Protein AF-A0A1S3I538-F1 (afdb_monomer)

Secondary structure (DSSP, 8-state):
-HHHHHHHHTT-GGGTTS-HHHHHHHHHT-EEEEE-SS-EEEETTTEEEEEEEESEEEEEETTEEEEEETT-EEE---TTS--EEEEEESS-EEEEEEEHHHHHHHHHH-GGGHHHHHHHTS----

Structure (mmCIF, N/CA/C/O backbone):
data_AF-A0A1S3I538-F1
#
_entry.id   AF-A0A1S3I538-F1
#
loop_
_atom_site.group_PDB
_atom_site.id
_atom_site.type_symbol
_atom_site.label_atom_id
_atom_site.label_alt_id
_atom_site.label_comp_id
_atom_site.label_asym_id
_atom_site.label_entity_id
_atom_site.label_seq_id
_atom_site.pdbx_PDB_ins_code
_atom_site.Cartn_x
_atom_site.Cartn_y
_atom_site.Cartn_z
_atom_site.occupancy
_atom_site.B_iso_or_equiv
_atom_site.auth_seq_id
_atom_site.auth_comp_id
_atom_site.auth_asym_id
_atom_site.auth_atom_id
_atom_site.pdbx_PDB_model_num
ATOM 1 N N . MET A 1 1 ? -9.128 -12.927 -5.643 1.00 72.62 1 MET A N 1
ATOM 2 C CA . MET A 1 1 ? -8.468 -12.061 -4.639 1.00 72.62 1 MET A CA 1
ATOM 3 C C . MET A 1 1 ? -7.433 -11.148 -5.297 1.00 72.62 1 MET A C 1
ATOM 5 O O . MET A 1 1 ? -7.653 -9.946 -5.276 1.00 72.62 1 MET A O 1
ATOM 9 N N . PHE A 1 2 ? -6.404 -11.686 -5.970 1.00 84.25 2 PHE A N 1
ATOM 10 C CA . PHE A 1 2 ? -5.392 -10.897 -6.702 1.00 84.25 2 PHE A CA 1
ATOM 11 C C . PHE A 1 2 ? -5.977 -9.873 -7.695 1.00 84.25 2 PHE A C 1
ATOM 13 O O . PHE A 1 2 ? -5.712 -8.683 -7.566 1.00 84.25 2 PHE A O 1
ATOM 20 N N . ALA A 1 3 ? -6.843 -10.306 -8.623 1.00 86.44 3 ALA A N 1
ATOM 21 C CA . ALA A 1 3 ? -7.433 -9.420 -9.638 1.00 86.44 3 ALA A CA 1
ATOM 22 C C . ALA A 1 3 ? -8.136 -8.185 -9.036 1.00 86.44 3 ALA A C 1
ATOM 24 O O . ALA A 1 3 ? -8.035 -7.085 -9.571 1.00 86.44 3 ALA A O 1
ATOM 25 N N . THR A 1 4 ? -8.796 -8.352 -7.886 1.00 89.56 4 THR A N 1
ATOM 26 C CA . THR A 1 4 ? -9.451 -7.259 -7.156 1.00 89.56 4 THR A CA 1
ATOM 27 C C . THR A 1 4 ? -8.440 -6.279 -6.564 1.00 89.56 4 THR A C 1
ATOM 29 O O . THR A 1 4 ? -8.653 -5.074 -6.643 1.00 89.56 4 THR A O 1
ATOM 32 N N . ILE A 1 5 ? -7.344 -6.774 -5.981 1.00 91.56 5 ILE A N 1
ATOM 33 C CA . ILE A 1 5 ? -6.282 -5.930 -5.413 1.00 91.56 5 ILE A CA 1
ATOM 34 C C . ILE A 1 5 ? -5.626 -5.115 -6.524 1.00 91.56 5 ILE A C 1
ATOM 36 O O . ILE A 1 5 ? -5.575 -3.892 -6.430 1.00 91.56 5 ILE A O 1
ATOM 40 N N . TYR A 1 6 ? -5.213 -5.782 -7.602 1.00 94.50 6 TYR A N 1
ATOM 41 C CA . TYR A 1 6 ? -4.583 -5.137 -8.749 1.00 94.50 6 TYR A CA 1
ATOM 42 C C . TYR A 1 6 ? -5.467 -4.031 -9.339 1.00 94.50 6 TYR A C 1
ATOM 44 O O . TYR A 1 6 ? -5.035 -2.887 -9.461 1.00 94.50 6 TYR A O 1
ATOM 52 N N . GLN A 1 7 ? -6.740 -4.337 -9.611 1.00 93.62 7 GLN A N 1
ATOM 53 C CA . GLN A 1 7 ? -7.685 -3.357 -10.146 1.00 93.62 7 GLN A CA 1
ATOM 54 C C . GLN A 1 7 ? -7.832 -2.131 -9.233 1.00 93.62 7 GLN A C 1
ATOM 56 O O . GLN A 1 7 ? -7.914 -1.008 -9.726 1.00 93.62 7 GLN A O 1
ATOM 61 N N . ARG A 1 8 ? -7.868 -2.333 -7.910 1.00 93.06 8 ARG A N 1
ATOM 62 C CA . ARG A 1 8 ? -8.043 -1.249 -6.933 1.00 93.06 8 ARG A CA 1
ATOM 63 C C . ARG A 1 8 ? -6.781 -0.404 -6.789 1.00 93.06 8 ARG A C 1
ATOM 65 O O . ARG A 1 8 ? -6.900 0.814 -6.716 1.00 93.06 8 ARG A O 1
ATOM 72 N N . LEU A 1 9 ? -5.597 -1.014 -6.825 1.00 92.50 9 LEU A N 1
ATOM 73 C CA . LEU A 1 9 ? -4.328 -0.282 -6.851 1.00 92.50 9 LEU A CA 1
ATOM 74 C C . LEU A 1 9 ? -4.191 0.558 -8.128 1.00 92.50 9 LEU A C 1
ATOM 76 O O . LEU A 1 9 ? -3.795 1.714 -8.050 1.00 92.50 9 LEU A O 1
ATOM 80 N N . CYS A 1 10 ? -4.610 0.041 -9.289 1.00 93.75 10 CYS A N 1
ATOM 81 C CA . CYS A 1 10 ? -4.636 0.814 -10.539 1.00 93.75 10 CYS A CA 1
ATOM 82 C C . CYS A 1 10 ? -5.584 2.026 -10.516 1.00 93.75 10 CYS A C 1
ATOM 84 O O . CYS A 1 10 ? -5.512 2.857 -11.417 1.00 93.75 10 CYS A O 1
ATOM 86 N N . GLN A 1 11 ? -6.491 2.109 -9.541 1.00 91.50 11 GLN A N 1
ATOM 87 C CA . GLN A 1 11 ? -7.421 3.227 -9.365 1.00 91.50 11 GLN A CA 1
ATOM 88 C C . GLN A 1 11 ? -6.972 4.207 -8.273 1.00 91.50 11 GLN A C 1
ATOM 90 O O . GLN A 1 11 ? -7.602 5.250 -8.118 1.00 91.50 11 GLN A O 1
ATOM 95 N N . ALA A 1 12 ? -5.926 3.881 -7.506 1.00 88.38 12 ALA A N 1
ATOM 96 C CA . ALA A 1 12 ? -5.408 4.758 -6.464 1.00 88.38 12 ALA A CA 1
ATOM 97 C C . ALA A 1 12 ? -4.748 5.984 -7.106 1.00 88.38 12 ALA A C 1
ATOM 99 O O . ALA A 1 12 ? -3.853 5.833 -7.939 1.00 88.38 12 ALA A O 1
ATOM 100 N N . GLU A 1 13 ? -5.182 7.185 -6.722 1.00 86.19 13 GLU A N 1
ATOM 101 C CA . GLU A 1 13 ? -4.758 8.449 -7.338 1.00 86.19 13 GLU A CA 1
ATOM 102 C C . GLU A 1 13 ? -3.233 8.615 -7.315 1.00 86.19 13 GLU A C 1
ATOM 104 O O . GLU A 1 13 ? -2.613 8.973 -8.319 1.00 86.19 13 GLU A O 1
ATOM 109 N N . GLU A 1 14 ? -2.610 8.260 -6.193 1.00 85.06 14 GLU A N 1
ATOM 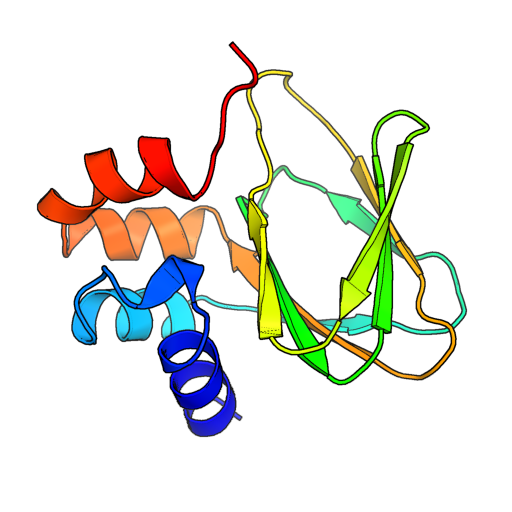110 C CA . GLU A 1 14 ? -1.168 8.324 -5.990 1.00 85.06 14 GLU A CA 1
ATOM 111 C C . GLU A 1 14 ? -0.397 7.332 -6.877 1.00 85.06 14 GLU A C 1
ATOM 113 O O . GLU A 1 14 ? 0.777 7.566 -7.166 1.00 85.06 14 GLU A O 1
ATOM 118 N N . LEU A 1 15 ? -1.047 6.256 -7.342 1.00 88.44 15 LEU A N 1
ATOM 119 C CA . LEU A 1 15 ? -0.450 5.238 -8.210 1.00 88.44 15 LEU A CA 1
ATOM 120 C C . LEU A 1 15 ? -0.706 5.471 -9.706 1.00 88.44 15 LEU A C 1
ATOM 122 O O . LEU A 1 15 ? -0.042 4.847 -10.530 1.00 88.44 15 LEU A O 1
ATOM 126 N N . LEU A 1 16 ? -1.595 6.395 -10.090 1.00 89.25 16 LEU A N 1
ATOM 127 C CA . LEU A 1 16 ? -1.938 6.647 -11.502 1.00 89.25 16 LEU A CA 1
ATOM 128 C C . LEU A 1 16 ? -0.745 7.084 -12.365 1.00 89.25 16 LEU A C 1
ATOM 130 O O . LEU A 1 16 ? -0.781 6.943 -13.585 1.00 89.25 16 LEU A O 1
ATOM 134 N N . LYS A 1 17 ? 0.309 7.622 -11.742 1.00 89.50 17 LYS A N 1
ATOM 135 C CA . LYS A 1 17 ? 1.538 8.065 -12.421 1.00 89.50 17 LYS A CA 1
ATOM 136 C C . LYS A 1 17 ? 2.507 6.922 -12.735 1.00 89.50 17 LYS A C 1
ATOM 138 O O . LYS A 1 17 ? 3.497 7.158 -13.421 1.00 89.50 17 LYS A O 1
ATOM 143 N N . PHE A 1 18 ? 2.258 5.720 -12.219 1.00 92.00 18 PHE A N 1
ATOM 144 C CA . PHE A 1 18 ? 3.154 4.580 -12.374 1.00 92.00 18 PHE A CA 1
ATOM 145 C C . PHE A 1 18 ? 2.717 3.666 -13.527 1.00 92.00 18 PHE A C 1
ATOM 147 O O . PHE A 1 18 ? 1.519 3.535 -13.800 1.00 92.00 18 PHE A O 1
ATOM 154 N N . PRO A 1 19 ? 3.664 2.980 -14.194 1.00 95.25 19 PRO A N 1
ATOM 155 C CA . PRO A 1 19 ? 3.342 1.952 -15.173 1.00 95.25 19 PRO A CA 1
ATOM 156 C C . PRO A 1 19 ? 2.443 0.863 -14.579 1.00 95.25 19 PRO A C 1
ATOM 158 O O . PRO A 1 19 ? 2.619 0.424 -13.442 1.00 95.25 19 PRO A O 1
ATOM 161 N N . ARG A 1 20 ? 1.499 0.352 -15.374 1.00 95.44 20 ARG A N 1
ATOM 162 C CA . ARG A 1 20 ? 0.617 -0.743 -14.933 1.00 95.44 20 ARG A CA 1
ATOM 163 C C . ARG A 1 20 ? 1.371 -2.027 -14.586 1.00 95.44 20 ARG A C 1
ATOM 165 O O . ARG A 1 20 ? 0.877 -2.781 -13.753 1.00 95.44 20 ARG A O 1
ATOM 172 N N . SER A 1 21 ? 2.521 -2.267 -15.214 1.00 95.94 21 SER A N 1
ATOM 173 C CA . SER A 1 21 ? 3.425 -3.376 -14.890 1.00 95.94 21 SER A CA 1
ATOM 174 C C . SER A 1 21 ? 4.050 -3.203 -13.506 1.00 95.94 21 SER A C 1
ATOM 176 O O . SER A 1 21 ? 4.041 -4.137 -12.719 1.00 95.94 21 SER A O 1
ATOM 178 N N . PHE A 1 22 ? 4.454 -1.986 -13.138 1.00 94.69 22 PHE A N 1
ATOM 179 C CA . PHE A 1 22 ? 4.950 -1.697 -11.794 1.00 94.69 22 PHE A CA 1
ATOM 180 C C . PHE A 1 22 ? 3.879 -1.956 -10.722 1.00 94.69 22 PHE A C 1
ATOM 182 O O . PHE A 1 22 ? 4.135 -2.608 -9.712 1.00 94.69 22 PHE A O 1
ATOM 189 N N . ILE A 1 23 ? 2.643 -1.504 -10.963 1.00 94.62 23 ILE A N 1
ATOM 190 C CA . ILE A 1 23 ? 1.510 -1.756 -10.054 1.00 94.62 23 ILE A CA 1
ATOM 191 C C . ILE A 1 23 ? 1.192 -3.259 -9.964 1.00 94.62 23 ILE A C 1
ATOM 193 O O . ILE A 1 23 ? 0.768 -3.743 -8.915 1.00 94.62 23 ILE A O 1
ATOM 197 N N . TYR A 1 24 ? 1.393 -3.998 -11.057 1.00 95.44 24 TYR A N 1
ATOM 198 C CA . TYR A 1 24 ? 1.219 -5.447 -11.098 1.00 95.44 24 TYR A CA 1
ATOM 199 C C . TYR A 1 24 ? 2.245 -6.155 -10.205 1.00 95.44 24 TYR A C 1
ATOM 201 O O . TYR A 1 24 ? 1.845 -6.957 -9.364 1.00 95.44 24 TYR A O 1
ATOM 209 N N . GLU A 1 25 ? 3.526 -5.789 -10.306 1.00 93.81 25 GLU A N 1
ATOM 210 C CA . GLU A 1 25 ? 4.584 -6.325 -9.437 1.00 93.81 25 GLU A CA 1
ATOM 211 C C . GLU A 1 25 ? 4.327 -6.014 -7.959 1.00 93.81 25 GLU A C 1
ATOM 213 O O . GLU A 1 25 ? 4.440 -6.891 -7.099 1.00 93.81 25 GLU A O 1
ATOM 218 N N . LEU A 1 26 ? 3.878 -4.791 -7.649 1.00 91.81 26 LEU A N 1
ATOM 219 C CA . LEU A 1 26 ? 3.449 -4.457 -6.293 1.00 91.81 26 LEU A CA 1
ATOM 220 C C . LEU A 1 26 ? 2.324 -5.380 -5.821 1.00 91.81 26 LEU A C 1
ATOM 222 O O . LEU A 1 26 ? 2.425 -5.952 -4.738 1.00 91.81 26 LEU A O 1
ATOM 226 N N . ALA A 1 27 ? 1.274 -5.547 -6.631 1.00 93.62 27 ALA A N 1
ATOM 227 C CA . ALA A 1 27 ? 0.109 -6.363 -6.298 1.00 93.62 27 ALA A CA 1
ATOM 228 C C . ALA A 1 27 ? 0.455 -7.839 -6.034 1.00 93.62 27 ALA A C 1
ATOM 230 O O . ALA A 1 27 ? -0.237 -8.479 -5.239 1.00 93.62 27 ALA A O 1
ATOM 231 N N . LEU A 1 28 ? 1.497 -8.380 -6.677 1.00 92.56 28 LEU A N 1
ATOM 232 C CA . LEU A 1 28 ? 1.928 -9.770 -6.498 1.00 92.56 28 LEU A CA 1
ATOM 233 C C . LEU A 1 28 ? 2.511 -10.038 -5.106 1.00 92.56 28 LEU A C 1
ATOM 235 O O . LEU A 1 28 ? 2.276 -11.107 -4.549 1.00 92.56 28 LEU A O 1
ATOM 239 N N . GLY A 1 29 ? 3.246 -9.078 -4.540 1.00 88.56 29 GLY A N 1
ATOM 240 C CA . GLY A 1 29 ? 3.901 -9.216 -3.232 1.00 88.56 29 GLY A CA 1
ATOM 241 C C . GLY A 1 29 ? 3.145 -8.576 -2.061 1.00 88.56 29 GLY A C 1
ATOM 242 O O . GLY A 1 29 ? 3.709 -8.396 -0.981 1.00 88.56 29 GLY A O 1
ATOM 243 N N . CYS A 1 30 ? 1.892 -8.180 -2.281 1.00 90.50 30 CYS A N 1
ATOM 244 C CA . CYS A 1 30 ? 1.033 -7.579 -1.270 1.00 90.50 30 CYS A CA 1
ATOM 245 C C . CYS A 1 30 ? 0.480 -8.603 -0.272 1.00 90.50 30 CYS A C 1
ATOM 247 O O . CYS A 1 30 ? 0.111 -9.716 -0.644 1.00 90.50 30 CYS A O 1
ATOM 249 N N . GLU A 1 31 ? 0.256 -8.165 0.965 1.00 91.56 31 GLU A N 1
ATOM 250 C CA . GLU A 1 31 ? -0.466 -8.947 1.975 1.00 91.56 31 GLU A CA 1
ATOM 251 C C . GLU A 1 31 ? -1.814 -8.303 2.292 1.00 91.56 31 GLU A C 1
ATOM 253 O O . GLU A 1 31 ? -1.917 -7.082 2.379 1.00 91.56 31 GLU A O 1
ATOM 258 N N . VAL A 1 32 ? -2.864 -9.101 2.497 1.00 91.44 32 VAL A N 1
ATOM 259 C CA . VAL A 1 32 ? -4.181 -8.584 2.898 1.00 91.44 32 VAL A CA 1
ATOM 260 C C . VAL A 1 32 ? -4.409 -8.845 4.377 1.00 91.44 32 VAL A C 1
ATOM 262 O O . VAL A 1 32 ? -4.350 -9.986 4.825 1.00 91.44 32 VAL A O 1
ATOM 265 N N . VAL A 1 33 ? -4.750 -7.793 5.116 1.00 91.75 33 VAL A N 1
ATOM 266 C CA . VAL A 1 33 ? -5.043 -7.854 6.548 1.00 91.75 33 VAL A CA 1
ATOM 267 C C . VAL A 1 33 ? -6.470 -7.391 6.809 1.00 91.75 33 VAL A C 1
ATOM 269 O O . VAL A 1 33 ? -6.904 -6.335 6.338 1.00 91.75 33 VAL A O 1
ATOM 272 N N . ALA A 1 34 ? -7.215 -8.192 7.571 1.00 91.94 34 ALA A N 1
ATOM 273 C CA . ALA A 1 34 ? -8.527 -7.816 8.077 1.00 91.94 34 ALA A CA 1
ATOM 274 C C . ALA A 1 34 ? -8.372 -6.985 9.356 1.00 91.94 34 ALA A C 1
ATOM 276 O O . ALA A 1 34 ? -7.762 -7.426 10.332 1.00 91.94 34 ALA A O 1
ATOM 277 N N . VAL A 1 35 ? -8.968 -5.794 9.367 1.00 90.19 35 VAL A N 1
ATOM 278 C CA . VAL A 1 35 ? -8.925 -4.882 10.513 1.00 90.19 35 VAL A CA 1
ATOM 279 C C . VAL A 1 35 ? -10.295 -4.852 11.176 1.00 90.19 35 VAL A C 1
ATOM 281 O O . VAL A 1 35 ? -11.319 -4.623 10.529 1.00 90.19 35 VAL A O 1
ATOM 284 N N . HIS A 1 36 ? -10.312 -5.111 12.480 1.00 89.81 36 HIS A N 1
ATOM 285 C CA . HIS A 1 36 ? -11.528 -5.176 13.289 1.00 89.81 36 HIS A CA 1
ATOM 286 C C . HIS A 1 36 ? -11.654 -3.959 14.225 1.00 89.81 36 HIS A C 1
ATOM 288 O O . HIS A 1 36 ? -10.795 -3.080 14.265 1.00 89.81 36 HIS A O 1
ATOM 294 N N . ARG A 1 37 ? -12.712 -3.953 15.050 1.00 85.75 37 ARG A N 1
ATOM 295 C CA . ARG A 1 37 ? -12.932 -2.967 16.130 1.00 85.75 37 ARG A CA 1
ATOM 296 C C . ARG A 1 37 ? -11.874 -2.973 17.225 1.00 85.75 37 ARG A C 1
ATOM 298 O O . ARG A 1 37 ? -11.813 -2.038 18.014 1.00 85.75 37 ARG A O 1
ATOM 305 N N . LYS A 1 38 ? -11.065 -4.028 17.301 1.00 85.50 38 LYS A N 1
ATOM 306 C CA . LYS A 1 38 ? -9.956 -4.110 18.247 1.00 85.50 38 LYS A CA 1
ATOM 307 C C . LYS A 1 38 ? -8.721 -3.468 17.633 1.00 85.50 38 LYS A C 1
ATOM 309 O O . LYS A 1 38 ? -8.445 -3.668 16.455 1.00 85.50 38 LYS A O 1
ATOM 314 N N . LEU A 1 39 ? -7.988 -2.742 18.467 1.00 85.56 39 LEU A N 1
ATOM 315 C CA . LEU A 1 39 ? -6.688 -2.181 18.137 1.00 85.56 39 LEU A CA 1
ATOM 316 C C . LEU A 1 39 ? -5.719 -3.307 17.741 1.00 85.56 39 LEU A C 1
ATOM 318 O O . LEU A 1 39 ? -5.508 -4.238 18.517 1.00 85.56 39 LEU A O 1
ATOM 322 N N . GLN A 1 40 ? -5.146 -3.218 16.546 1.00 87.25 40 GLN A N 1
ATOM 323 C CA . GLN A 1 40 ? -4.130 -4.140 16.036 1.00 87.25 40 GLN A CA 1
ATOM 324 C C . GLN A 1 40 ? -2.793 -3.407 15.973 1.00 87.25 40 GLN A C 1
ATOM 326 O O . GLN A 1 40 ? -2.737 -2.303 15.435 1.00 87.25 40 GLN A O 1
ATOM 331 N N . LYS A 1 41 ? -1.737 -3.994 16.541 1.00 86.69 41 LYS A N 1
ATOM 332 C CA . LYS A 1 41 ? -0.369 -3.465 16.470 1.00 86.69 41 LYS A CA 1
ATOM 333 C C . LYS A 1 41 ? 0.358 -4.121 15.305 1.00 86.69 41 LYS A C 1
ATOM 335 O O . LYS A 1 41 ? 0.388 -5.342 15.227 1.00 86.69 41 LYS A O 1
ATOM 340 N N . GLU A 1 42 ? 0.963 -3.312 14.452 1.00 84.06 42 GLU A N 1
ATOM 341 C CA . GLU A 1 42 ? 1.738 -3.750 13.296 1.00 84.06 42 GLU A CA 1
ATOM 342 C C . GLU A 1 42 ? 3.118 -3.087 13.301 1.00 84.06 42 GLU A C 1
ATOM 344 O O . GLU A 1 42 ? 3.308 -1.995 13.844 1.00 84.06 42 GLU A O 1
ATOM 349 N N . SER A 1 43 ? 4.086 -3.738 12.659 1.00 80.25 43 SER A N 1
ATOM 350 C CA . SER A 1 43 ? 5.447 -3.221 12.518 1.00 80.25 43 SER A CA 1
ATOM 351 C C . SER A 1 43 ? 5.689 -2.628 11.126 1.00 80.25 43 SER A C 1
ATOM 353 O O . SER A 1 43 ? 5.289 -3.197 10.103 1.00 80.25 43 SER A O 1
ATOM 355 N N . THR A 1 44 ? 6.415 -1.507 11.066 1.00 78.50 44 THR A N 1
ATOM 356 C CA . THR A 1 44 ? 6.954 -0.957 9.808 1.00 78.50 44 THR A CA 1
ATOM 357 C C . THR A 1 44 ? 8.216 -1.675 9.324 1.00 78.50 44 THR A C 1
ATOM 359 O O . THR A 1 44 ? 8.746 -1.334 8.264 1.00 78.50 44 THR A O 1
ATOM 362 N N . ASN A 1 45 ? 8.718 -2.681 10.052 1.00 80.38 45 ASN A N 1
ATOM 363 C CA . ASN A 1 45 ? 9.942 -3.388 9.663 1.00 80.38 45 ASN A CA 1
ATOM 364 C C . ASN A 1 45 ? 9.818 -4.054 8.301 1.00 80.38 45 ASN A C 1
ATOM 366 O O . ASN A 1 45 ? 10.759 -3.980 7.516 1.00 80.38 45 ASN A O 1
ATOM 370 N N . GLU A 1 46 ? 8.643 -4.588 7.990 1.00 83.75 46 GLU A N 1
ATOM 371 C CA . GLU A 1 46 ? 8.366 -5.253 6.715 1.00 83.75 46 GLU A CA 1
ATOM 372 C C . GLU A 1 46 ? 7.380 -4.466 5.850 1.00 83.75 46 GLU A C 1
ATOM 374 O O . GLU A 1 46 ? 7.294 -4.703 4.650 1.00 83.75 46 GLU A O 1
ATOM 379 N N . THR A 1 47 ? 6.685 -3.481 6.423 1.00 88.06 47 THR A N 1
ATOM 380 C CA . THR A 1 47 ? 5.648 -2.697 5.740 1.00 88.06 47 THR A CA 1
ATOM 381 C C . THR A 1 47 ? 6.197 -1.340 5.314 1.00 88.06 47 THR A C 1
ATOM 383 O O . THR A 1 47 ? 6.626 -0.552 6.156 1.00 88.06 47 THR A O 1
ATOM 386 N N . CYS A 1 48 ? 6.155 -1.034 4.018 1.00 86.12 48 CYS A N 1
ATOM 387 C CA . CYS A 1 48 ? 6.486 0.295 3.499 1.00 86.12 48 CYS A CA 1
ATOM 388 C C . CYS A 1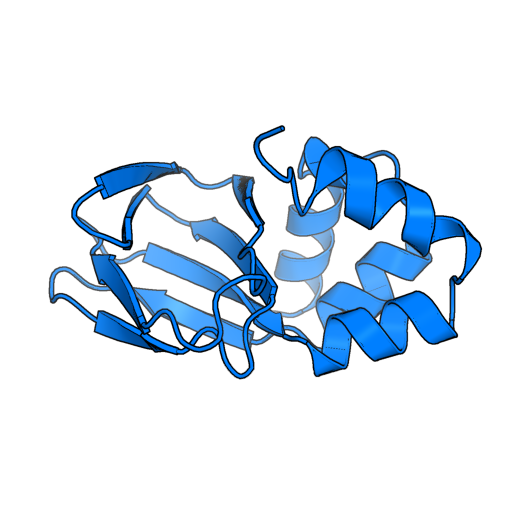 48 ? 5.245 1.134 3.183 1.00 86.12 48 CYS A C 1
ATOM 390 O O . CYS A 1 48 ? 5.352 2.344 3.024 1.00 86.12 48 CYS A O 1
ATOM 392 N N . GLY A 1 49 ? 4.062 0.528 3.111 1.00 89.88 49 GLY A N 1
ATOM 393 C CA . GLY A 1 49 ? 2.830 1.271 2.903 1.00 89.88 49 GLY A CA 1
ATOM 394 C C . GLY A 1 49 ? 1.574 0.460 3.151 1.00 89.88 49 GLY A C 1
ATOM 395 O O . GLY A 1 49 ? 1.616 -0.763 3.255 1.00 89.88 49 GLY A O 1
ATOM 396 N N . LEU A 1 50 ? 0.447 1.155 3.231 1.00 92.00 50 LEU A N 1
ATOM 397 C CA . LEU A 1 50 ? -0.879 0.568 3.364 1.00 92.00 50 LEU A CA 1
ATOM 398 C C . LEU A 1 50 ? -1.796 1.126 2.285 1.00 92.00 50 LEU A C 1
ATOM 400 O O . LEU A 1 50 ? -1.800 2.326 2.025 1.00 92.00 50 LEU A O 1
ATOM 404 N N . PHE A 1 51 ? -2.633 0.271 1.719 1.00 93.62 51 PHE A N 1
ATOM 405 C CA . PHE A 1 51 ? -3.730 0.664 0.851 1.00 93.62 51 PHE A CA 1
ATOM 406 C C . PHE A 1 51 ? -5.049 0.171 1.442 1.00 93.62 51 PHE A C 1
ATOM 408 O O . PHE A 1 51 ? -5.225 -1.021 1.698 1.00 93.62 51 PHE A O 1
ATOM 415 N N . ILE A 1 52 ? -5.995 1.077 1.680 1.00 93.81 52 ILE A N 1
ATOM 416 C CA . ILE A 1 52 ? -7.279 0.710 2.281 1.00 93.81 52 ILE A CA 1
ATOM 417 C C . ILE A 1 52 ? -8.171 0.107 1.195 1.00 93.81 52 ILE A C 1
ATOM 419 O O . ILE A 1 52 ? -8.693 0.807 0.329 1.00 93.81 52 ILE A O 1
ATOM 423 N N . LEU A 1 53 ? -8.379 -1.207 1.234 1.00 92.75 53 LEU A N 1
ATOM 424 C CA . LEU A 1 53 ? -9.173 -1.905 0.223 1.00 92.75 53 LEU A CA 1
ATOM 425 C C . LEU A 1 53 ? -10.674 -1.691 0.439 1.00 92.75 53 LEU A C 1
ATOM 427 O O . LEU A 1 53 ? -11.428 -1.486 -0.521 1.00 92.75 53 LEU A O 1
ATOM 431 N N . LYS A 1 54 ? -11.101 -1.748 1.706 1.00 93.00 54 LYS A N 1
ATOM 432 C CA . LYS A 1 54 ? -12.502 -1.668 2.129 1.00 93.00 54 LYS A CA 1
ATOM 433 C C . LYS A 1 54 ? -12.623 -1.018 3.506 1.00 93.00 54 LYS A C 1
ATOM 435 O O . LYS A 1 54 ? -11.856 -1.346 4.407 1.00 93.00 54 LYS A O 1
ATOM 440 N N . GLY A 1 55 ? -13.665 -0.203 3.664 1.00 92.94 55 GLY A N 1
ATOM 441 C CA . GLY A 1 55 ? -14.071 0.383 4.938 1.00 92.94 55 GLY A CA 1
ATOM 442 C C . GLY A 1 55 ? -13.321 1.667 5.283 1.00 92.94 55 GLY A C 1
ATOM 443 O O . GLY A 1 55 ? -12.797 2.356 4.406 1.00 92.94 55 GLY A O 1
ATOM 444 N N . GLU A 1 56 ? -13.319 1.987 6.572 1.00 94.19 56 GLU A N 1
ATOM 445 C CA . GLU A 1 56 ? -12.645 3.144 7.160 1.00 94.19 56 GLU A CA 1
ATOM 446 C C . GLU A 1 56 ? -11.758 2.664 8.314 1.00 94.19 56 GLU A C 1
ATOM 448 O O . GLU A 1 56 ? -12.172 1.815 9.114 1.00 94.19 56 GLU A O 1
ATOM 453 N N . ILE A 1 57 ? -10.524 3.166 8.364 1.00 94.00 57 ILE A N 1
ATOM 454 C CA . ILE A 1 57 ? -9.491 2.714 9.299 1.00 94.00 57 ILE A CA 1
ATOM 455 C C . ILE A 1 57 ? -8.750 3.916 9.855 1.00 94.00 57 ILE A C 1
ATOM 457 O O . ILE A 1 57 ? -8.269 4.762 9.104 1.00 94.00 57 ILE A O 1
ATOM 461 N N . SER A 1 58 ? -8.626 3.967 11.174 1.00 93.75 58 SER A N 1
ATOM 462 C CA . SER A 1 58 ? -7.754 4.909 11.860 1.00 93.75 58 SER A CA 1
ATOM 463 C C . SER A 1 58 ? -6.387 4.268 12.057 1.00 93.75 58 SER A C 1
ATOM 465 O O . SER A 1 58 ? -6.279 3.194 12.651 1.00 93.75 58 SER A O 1
ATOM 467 N N . VAL A 1 59 ? -5.355 4.929 11.540 1.00 90.75 59 VAL A N 1
ATOM 468 C CA . VAL A 1 59 ? -3.954 4.569 11.752 1.00 90.75 59 VAL A CA 1
ATOM 469 C C . VAL A 1 59 ? -3.381 5.514 12.798 1.00 90.75 59 VAL A C 1
ATOM 471 O O . VAL A 1 59 ? -3.497 6.733 12.662 1.00 90.75 59 VAL A O 1
ATOM 474 N N . ILE A 1 60 ? -2.783 4.943 13.839 1.00 89.31 60 ILE A N 1
ATOM 475 C CA . ILE A 1 60 ? -2.202 5.665 14.968 1.00 89.31 60 ILE A CA 1
ATOM 476 C C . ILE A 1 60 ? -0.686 5.467 14.941 1.00 89.31 60 ILE A C 1
ATOM 478 O O . ILE A 1 60 ? -0.205 4.333 14.987 1.00 89.31 60 ILE A O 1
ATOM 482 N N . GLN A 1 61 ? 0.059 6.568 14.870 1.00 84.62 61 GLN A N 1
ATOM 483 C CA . GLN A 1 61 ? 1.522 6.610 14.860 1.00 84.62 61 GLN A CA 1
ATOM 484 C C . GLN A 1 61 ? 2.013 7.796 15.681 1.00 84.62 61 GLN A C 1
ATOM 486 O O . GLN A 1 61 ? 1.566 8.913 15.451 1.00 84.62 61 GLN A O 1
ATOM 491 N N . GLN A 1 62 ? 2.956 7.567 16.603 1.00 79.88 62 GLN A N 1
ATOM 492 C CA . GLN A 1 62 ? 3.586 8.630 17.405 1.00 79.88 62 GLN A CA 1
ATOM 493 C C . GLN A 1 62 ? 2.564 9.623 17.997 1.00 79.88 62 GLN A C 1
ATOM 495 O O . GLN A 1 62 ? 2.697 10.829 17.826 1.00 79.88 62 GLN A O 1
ATOM 500 N N . GLU A 1 63 ? 1.508 9.096 18.629 1.00 79.56 63 GLU A N 1
ATOM 501 C CA . GLU A 1 63 ? 0.396 9.859 19.235 1.00 79.56 63 GLU A CA 1
ATOM 502 C C . GLU A 1 63 ? -0.538 10.588 18.251 1.00 79.56 63 GLU A C 1
ATOM 504 O O . GLU A 1 63 ? -1.586 11.092 18.650 1.00 79.56 63 GLU A O 1
ATOM 509 N N . GLN A 1 64 ? -0.239 10.577 16.951 1.00 82.62 64 GLN A N 1
ATOM 510 C CA . GLN A 1 64 ? -1.133 11.087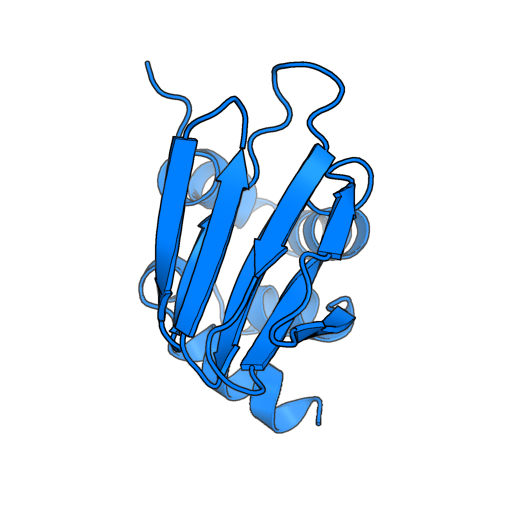 15.918 1.00 82.62 64 GLN A CA 1
ATOM 511 C C . GLN A 1 64 ? -2.049 9.976 15.412 1.00 82.62 64 GLN A C 1
ATOM 513 O O . GLN A 1 64 ? -1.596 8.894 15.044 1.00 82.62 64 GLN A O 1
ATOM 518 N N . SER A 1 65 ? -3.349 10.257 15.362 1.00 89.25 65 SER A N 1
ATOM 519 C CA . SER A 1 65 ? -4.350 9.376 14.761 1.00 89.25 65 SER A CA 1
ATOM 520 C C . SER A 1 65 ? -4.920 10.033 13.515 1.00 89.25 65 SER A C 1
ATOM 522 O O . SER A 1 65 ? -5.393 11.171 13.569 1.00 89.25 65 SER A O 1
ATOM 524 N N . LYS A 1 66 ? -4.893 9.318 12.390 1.00 91.88 66 LYS A N 1
ATOM 525 C CA . LYS A 1 66 ? -5.509 9.770 11.142 1.00 91.88 66 LYS A CA 1
ATOM 526 C C . LYS A 1 66 ? -6.365 8.669 10.541 1.00 91.88 66 LYS A C 1
ATOM 528 O O . LYS A 1 66 ? -5.977 7.504 10.501 1.00 91.88 66 LYS A O 1
ATOM 533 N N . THR A 1 67 ? -7.544 9.058 10.075 1.00 93.81 67 THR A N 1
ATOM 534 C CA . THR A 1 67 ? -8.526 8.145 9.497 1.00 93.81 67 THR A CA 1
ATOM 535 C C . THR A 1 67 ? -8.450 8.162 7.978 1.00 93.81 67 THR A C 1
ATOM 537 O O . THR A 1 67 ? -8.421 9.226 7.361 1.00 93.81 67 THR A O 1
ATOM 540 N N . TYR A 1 68 ? -8.447 6.972 7.390 1.00 93.00 68 TYR A N 1
ATOM 541 C CA . TYR A 1 68 ? -8.319 6.723 5.963 1.00 93.00 68 TYR A CA 1
ATOM 542 C C . TYR A 1 68 ? -9.475 5.855 5.480 1.00 93.00 68 TYR A C 1
ATOM 544 O O . TYR A 1 68 ? -9.979 4.997 6.209 1.00 93.00 68 TYR A O 1
ATOM 552 N N . ARG A 1 69 ? -9.907 6.082 4.241 1.00 94.44 69 ARG A N 1
ATOM 553 C CA . ARG A 1 69 ? -11.063 5.408 3.639 1.00 94.44 69 ARG A CA 1
ATOM 554 C C . ARG A 1 69 ? -10.622 4.523 2.489 1.00 94.44 69 ARG A C 1
ATOM 556 O O . ARG A 1 69 ? -9.505 4.645 2.000 1.00 94.44 69 ARG A O 1
ATOM 563 N N . ALA A 1 70 ? -11.508 3.639 2.045 1.00 92.94 70 ALA A N 1
ATOM 564 C CA . ALA A 1 70 ? -11.255 2.790 0.890 1.00 92.94 70 ALA A CA 1
ATOM 565 C C . ALA A 1 70 ? -10.748 3.601 -0.322 1.00 92.94 70 ALA A C 1
ATOM 567 O O . ALA A 1 70 ? -11.381 4.577 -0.718 1.00 92.94 70 ALA A O 1
ATOM 568 N N . GL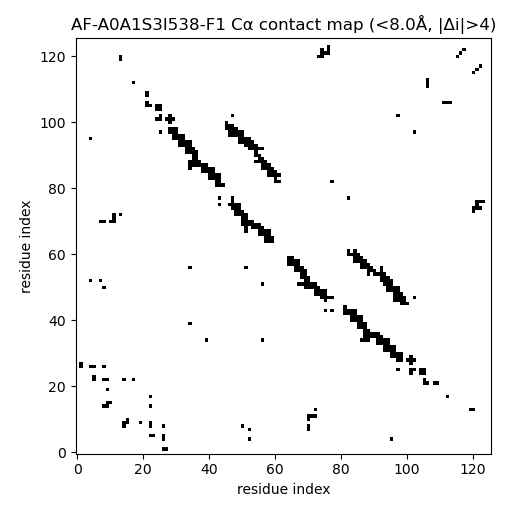Y A 1 71 ? -9.629 3.173 -0.907 1.00 90.62 71 GLY A N 1
ATOM 569 C CA . GLY A 1 71 ? -8.918 3.882 -1.975 1.00 90.62 71 GLY A CA 1
ATOM 570 C C . GLY A 1 71 ? -7.756 4.756 -1.495 1.00 90.62 71 GLY A C 1
ATOM 571 O O . GLY A 1 71 ? -6.909 5.098 -2.308 1.00 90.62 71 GLY A O 1
ATOM 572 N N . SER A 1 72 ? -7.671 5.079 -0.199 1.00 91.06 72 SER A N 1
ATOM 573 C CA . SER A 1 72 ? -6.531 5.818 0.352 1.00 91.06 72 SER A CA 1
ATOM 574 C C . SER A 1 72 ? -5.259 4.973 0.349 1.00 91.06 72 SER A C 1
ATOM 576 O O . SER A 1 72 ? -5.276 3.805 0.756 1.00 91.06 72 SER A O 1
ATOM 578 N N . LEU A 1 73 ? -4.152 5.608 -0.033 1.00 89.88 73 LEU A N 1
ATOM 579 C CA . LEU A 1 73 ? -2.808 5.056 0.019 1.00 89.88 73 LEU A CA 1
ATOM 580 C C . LEU A 1 73 ? -1.974 5.799 1.068 1.00 89.88 73 LEU A C 1
ATOM 582 O O . LEU A 1 73 ? -2.027 7.020 1.184 1.00 89.88 73 LEU A O 1
ATOM 586 N N . ILE A 1 74 ? -1.223 5.052 1.869 1.00 88.00 74 ILE A N 1
ATOM 587 C CA . ILE A 1 74 ? -0.475 5.574 3.011 1.00 88.00 74 ILE A CA 1
ATOM 588 C C . ILE A 1 74 ? 0.960 5.078 2.885 1.00 88.00 74 ILE A C 1
ATOM 590 O O . ILE A 1 74 ? 1.202 3.873 2.955 1.00 88.00 74 ILE A O 1
ATOM 594 N N . GLY A 1 75 ? 1.909 5.992 2.711 1.00 83.56 75 GLY A N 1
ATOM 595 C CA . GLY A 1 75 ? 3.332 5.675 2.798 1.00 83.56 75 GLY A CA 1
ATOM 596 C C . GLY A 1 75 ? 3.791 5.613 4.250 1.00 83.56 75 GLY A C 1
ATOM 597 O O . GLY A 1 75 ? 3.423 6.466 5.057 1.00 83.56 75 GLY A O 1
ATOM 598 N N . MET A 1 76 ? 4.596 4.607 4.583 1.00 76.75 76 MET A N 1
ATOM 599 C CA . MET A 1 76 ? 5.223 4.476 5.896 1.00 76.75 76 MET A CA 1
ATOM 600 C C . MET A 1 76 ? 6.671 4.938 5.803 1.00 76.75 76 MET A C 1
ATOM 602 O O . MET A 1 76 ? 7.513 4.249 5.226 1.00 76.75 76 MET A O 1
ATOM 606 N N . ASP A 1 77 ? 6.955 6.118 6.354 1.00 65.94 77 ASP A N 1
ATOM 607 C CA . ASP A 1 77 ? 8.317 6.636 6.436 1.00 65.94 77 ASP A CA 1
ATOM 608 C C . ASP A 1 77 ? 9.113 5.871 7.511 1.00 65.94 77 ASP A C 1
ATOM 610 O O . ASP A 1 77 ? 8.706 5.774 8.672 1.00 65.94 77 ASP A O 1
ATOM 614 N N . ASN A 1 78 ? 10.252 5.306 7.107 1.00 55.81 78 ASN A N 1
ATOM 615 C CA . ASN A 1 78 ? 11.141 4.505 7.950 1.00 55.81 78 ASN A CA 1
ATOM 616 C C . ASN A 1 78 ? 12.383 5.266 8.432 1.00 55.81 78 ASN A C 1
ATOM 618 O O . ASN A 1 78 ? 13.239 4.658 9.074 1.00 55.81 78 ASN A O 1
ATOM 622 N N . THR A 1 79 ? 12.483 6.575 8.179 1.00 50.81 79 THR A N 1
ATOM 623 C CA . THR A 1 79 ? 13.642 7.406 8.565 1.00 50.81 79 THR A CA 1
ATOM 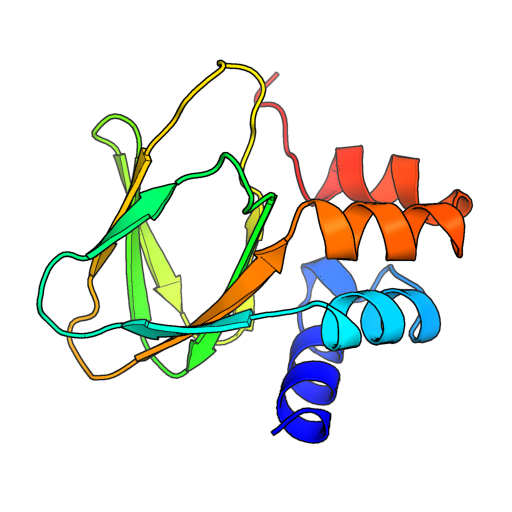624 C C . THR A 1 79 ? 14.039 7.310 10.047 1.00 50.81 79 THR A C 1
ATOM 626 O O . THR A 1 79 ? 15.198 7.542 10.372 1.00 50.81 79 THR A O 1
ATOM 629 N N . ASN A 1 80 ? 13.142 6.878 10.944 1.00 49.28 80 ASN A N 1
ATOM 630 C CA . ASN A 1 80 ? 13.372 6.859 12.397 1.00 49.28 80 ASN A CA 1
ATOM 631 C C . ASN A 1 80 ? 13.390 5.456 13.055 1.00 49.28 80 ASN A C 1
ATOM 633 O O . ASN A 1 80 ? 13.114 5.330 14.245 1.00 49.28 80 ASN A O 1
ATOM 637 N N . GLY A 1 81 ? 13.729 4.392 12.320 1.00 49.94 81 GLY A N 1
ATOM 638 C CA . GLY A 1 81 ? 14.368 3.196 12.904 1.00 49.94 81 GLY A CA 1
ATOM 639 C C . GLY A 1 81 ? 13.525 2.176 13.689 1.00 49.94 81 GLY A C 1
ATOM 640 O O . GLY A 1 81 ? 14.000 1.065 13.886 1.00 49.94 81 GLY A O 1
ATOM 641 N N . ASN A 1 82 ? 12.300 2.474 14.113 1.00 55.28 82 ASN A N 1
ATOM 642 C CA . ASN A 1 82 ? 11.279 1.479 14.483 1.00 55.28 82 ASN A CA 1
ATOM 643 C C . ASN A 1 82 ? 10.017 2.233 14.895 1.00 55.28 82 ASN A C 1
ATOM 645 O O . ASN A 1 82 ? 9.985 2.866 15.951 1.00 55.28 82 ASN A O 1
ATOM 649 N N . LYS A 1 83 ? 8.973 2.186 14.070 1.00 70.62 83 LYS A N 1
ATOM 650 C CA . LYS A 1 83 ? 7.677 2.761 14.424 1.00 70.62 83 LYS A CA 1
ATOM 651 C C . LYS A 1 83 ? 6.641 1.668 14.296 1.00 70.62 83 LYS A C 1
ATOM 653 O O . LYS A 1 83 ? 6.153 1.381 13.213 1.00 70.62 83 LYS A O 1
ATOM 658 N N . GLU A 1 84 ? 6.312 1.030 15.410 1.00 82.88 84 GLU A N 1
ATOM 659 C CA . GLU A 1 84 ? 5.038 0.327 15.470 1.00 82.88 84 GLU A CA 1
ATOM 660 C C . GLU A 1 84 ? 3.925 1.319 15.116 1.00 82.88 84 GLU A C 1
ATOM 662 O O . GLU A 1 84 ? 3.957 2.490 15.511 1.00 82.88 84 GLU A O 1
ATOM 667 N N . PHE A 1 85 ? 2.939 0.856 14.364 1.00 86.94 85 PHE A N 1
ATOM 668 C CA . PHE A 1 85 ? 1.711 1.598 14.140 1.00 86.94 85 PHE A CA 1
ATOM 669 C C . PHE A 1 85 ? 0.540 0.751 14.581 1.00 86.94 85 PHE A C 1
ATOM 671 O O . PHE A 1 85 ? 0.612 -0.477 14.651 1.00 86.94 85 PHE A O 1
ATOM 678 N N . GLN A 1 86 ? -0.552 1.421 14.909 1.00 90.06 86 GLN A N 1
ATOM 679 C CA . GLN A 1 86 ? -1.765 0.739 15.311 1.00 90.06 86 GLN A CA 1
ATOM 680 C C . GLN A 1 86 ? -2.853 1.012 14.293 1.00 90.06 86 GLN A C 1
ATOM 682 O O . GLN A 1 86 ? -2.980 2.131 13.799 1.00 90.06 86 GLN A O 1
ATOM 687 N N . MET A 1 87 ? -3.641 -0.008 13.983 1.00 92.12 87 MET A N 1
ATOM 688 C CA . MET A 1 87 ? -4.829 0.115 13.151 1.00 92.12 87 MET A CA 1
ATOM 689 C C . MET A 1 87 ? -6.062 -0.225 13.969 1.00 92.12 87 MET A C 1
ATOM 691 O O . MET A 1 87 ? -6.076 -1.181 14.746 1.00 92.12 87 MET A O 1
ATOM 695 N N . VAL A 1 88 ? -7.123 0.543 13.767 1.00 93.25 88 VAL A N 1
ATOM 696 C CA . VAL A 1 88 ? -8.441 0.243 14.320 1.00 93.25 88 VAL A CA 1
ATOM 697 C C . VAL A 1 88 ? -9.509 0.634 13.312 1.00 93.25 88 VAL A C 1
ATOM 699 O O . VAL A 1 88 ? -9.400 1.659 12.639 1.00 93.25 88 VAL A O 1
ATOM 702 N N . ALA A 1 89 ? -10.550 -0.182 13.194 1.00 92.50 89 ALA A N 1
ATOM 703 C CA . ALA A 1 89 ? -11.657 0.073 12.285 1.00 92.50 89 ALA A CA 1
ATOM 704 C C . ALA A 1 89 ? -12.988 0.051 13.040 1.00 92.50 89 ALA A C 1
ATOM 706 O O . ALA A 1 89 ? -13.232 -0.829 13.859 1.00 92.50 89 ALA A O 1
ATOM 707 N N . LYS A 1 90 ? -13.892 0.9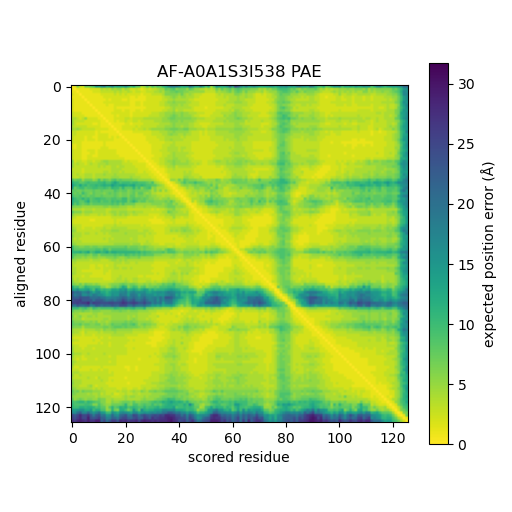97 12.762 1.00 86.31 90 LYS A N 1
ATOM 708 C CA . LYS A 1 90 ? -15.235 1.003 13.381 1.00 86.31 90 LYS A CA 1
ATOM 709 C C . LYS A 1 90 ? -16.085 -0.190 12.941 1.00 86.31 90 LYS A C 1
ATOM 711 O O . LYS A 1 90 ? -16.977 -0.623 13.667 1.00 86.31 90 LYS A O 1
ATOM 716 N N . GLU A 1 91 ? -15.803 -0.732 11.767 1.00 89.75 91 GLU A N 1
ATOM 717 C CA . GLU A 1 91 ? -16.457 -1.895 11.175 1.00 89.75 91 GLU A CA 1
ATOM 718 C C . GLU A 1 91 ? -15.394 -2.832 10.602 1.00 89.75 91 GLU A C 1
ATOM 720 O O . GLU A 1 91 ? -14.211 -2.506 10.603 1.00 89.75 91 GLU A O 1
ATOM 725 N N . MET A 1 92 ? -15.793 -4.018 10.145 1.00 91.06 92 MET A N 1
ATOM 726 C CA . MET A 1 92 ? -14.854 -4.948 9.525 1.00 91.06 92 MET A CA 1
ATOM 727 C C . MET A 1 92 ? -14.317 -4.366 8.210 1.00 91.06 92 MET A C 1
ATOM 729 O O . MET A 1 92 ? -15.045 -4.253 7.219 1.00 91.06 92 MET A O 1
ATOM 733 N N . SER A 1 93 ? -13.028 -4.036 8.215 1.00 94.25 93 SER A N 1
ATOM 734 C CA . SER A 1 93 ? -12.311 -3.388 7.117 1.00 94.25 93 SER A CA 1
ATOM 735 C C . SER A 1 93 ? -11.191 -4.287 6.589 1.00 94.25 93 SER A C 1
ATOM 737 O O . SER A 1 93 ? -10.820 -5.279 7.218 1.00 94.25 93 SER A O 1
ATOM 739 N N . ALA A 1 94 ? -10.653 -3.953 5.416 1.00 93.06 94 ALA A N 1
ATOM 740 C CA . ALA A 1 94 ? -9.542 -4.686 4.812 1.00 93.06 94 ALA A CA 1
ATOM 741 C C . ALA A 1 94 ? -8.468 -3.723 4.308 1.00 93.06 94 ALA A C 1
ATOM 743 O O . ALA A 1 94 ? -8.781 -2.725 3.650 1.00 93.06 94 ALA A O 1
ATOM 744 N N . VAL A 1 95 ? -7.213 -4.060 4.587 1.00 93.88 95 VAL A N 1
ATOM 745 C CA . VAL A 1 95 ? -6.019 -3.314 4.179 1.00 93.88 95 VAL A CA 1
ATOM 746 C C . VAL A 1 95 ? -5.125 -4.213 3.360 1.00 93.88 95 VAL A C 1
ATOM 748 O O . VAL A 1 95 ? -4.990 -5.395 3.655 1.00 93.88 95 VAL A O 1
ATOM 751 N N . VAL A 1 96 ? -4.499 -3.635 2.349 1.00 93.62 96 VAL A N 1
ATOM 752 C CA . VAL A 1 96 ? -3.387 -4.238 1.634 1.00 93.62 96 VAL A CA 1
ATOM 753 C C . VAL A 1 96 ? -2.100 -3.630 2.182 1.00 93.62 96 VAL A C 1
ATOM 755 O O . VAL A 1 96 ? -1.911 -2.417 2.099 1.00 93.62 96 VAL A O 1
ATOM 758 N N . LYS A 1 97 ? -1.229 -4.449 2.766 1.00 93.12 97 LYS A N 1
ATOM 759 C CA . LYS A 1 97 ? 0.125 -4.058 3.157 1.00 93.12 97 LYS A CA 1
ATOM 760 C C . LYS A 1 97 ? 1.025 -4.156 1.931 1.00 93.12 97 LYS A C 1
ATOM 762 O O . LYS A 1 97 ? 1.147 -5.219 1.323 1.00 93.12 97 LYS A O 1
ATOM 767 N N . LEU A 1 98 ? 1.653 -3.038 1.589 1.00 91.06 98 LEU A N 1
ATOM 768 C CA . LEU A 1 98 ? 2.757 -2.984 0.641 1.00 91.06 98 LEU A CA 1
ATOM 769 C C . LEU A 1 98 ? 4.028 -3.293 1.424 1.00 91.06 98 LEU A C 1
ATOM 771 O O . LEU A 1 98 ? 4.402 -2.541 2.333 1.00 91.06 98 LEU A O 1
ATOM 775 N N . THR A 1 99 ? 4.651 -4.426 1.120 1.00 89.75 99 THR A N 1
ATOM 776 C CA . THR A 1 99 ? 5.833 -4.878 1.846 1.00 89.75 99 THR A CA 1
ATOM 777 C C . THR A 1 99 ? 7.088 -4.243 1.255 1.00 89.75 99 THR A C 1
ATOM 779 O O . THR A 1 99 ? 7.149 -3.893 0.075 1.00 89.75 99 THR A O 1
ATOM 782 N N . LYS A 1 100 ? 8.136 -4.098 2.066 1.00 88.38 100 LYS A N 1
ATOM 783 C CA . LYS A 1 100 ? 9.446 -3.642 1.579 1.00 88.38 100 LYS A CA 1
ATOM 784 C C . LYS A 1 100 ? 9.989 -4.576 0.507 1.00 88.38 100 LYS A C 1
ATOM 786 O O . LYS A 1 100 ? 10.607 -4.111 -0.443 1.00 88.38 100 LYS A O 1
ATOM 791 N N . GLN A 1 101 ? 9.746 -5.876 0.654 1.00 89.81 101 GLN A N 1
ATOM 792 C CA . GLN A 1 101 ? 10.169 -6.871 -0.319 1.00 89.81 101 GLN A CA 1
ATOM 793 C C . GLN A 1 101 ? 9.443 -6.690 -1.655 1.00 89.81 101 GLN A C 1
ATOM 795 O O . GLN A 1 101 ? 10.108 -6.645 -2.688 1.00 89.81 101 G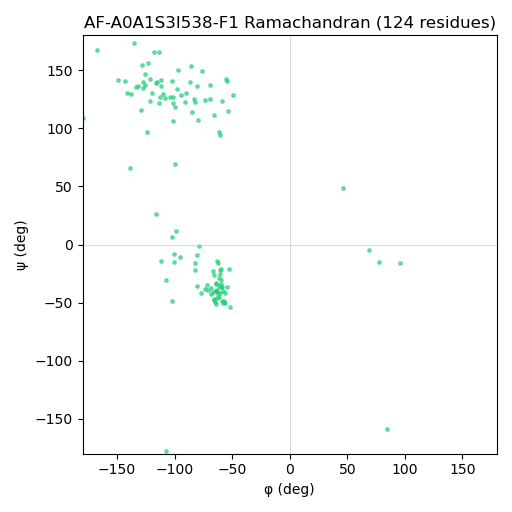LN A O 1
ATOM 800 N N . SER A 1 102 ? 8.115 -6.519 -1.649 1.00 90.31 102 SER A N 1
ATOM 801 C CA . SER A 1 102 ? 7.352 -6.289 -2.883 1.00 90.31 102 SER A CA 1
ATOM 802 C C . SER A 1 102 ? 7.744 -4.976 -3.552 1.00 90.31 102 SER A C 1
ATOM 804 O O . SER A 1 102 ? 7.898 -4.919 -4.767 1.00 90.31 102 SER A O 1
ATOM 806 N N . MET A 1 103 ? 7.961 -3.927 -2.755 1.00 90.62 103 MET A N 1
ATOM 807 C CA . MET A 1 103 ? 8.422 -2.630 -3.245 1.00 90.62 103 MET A CA 1
ATOM 808 C C . MET A 1 103 ? 9.810 -2.722 -3.879 1.00 90.62 103 MET A C 1
ATOM 810 O O . MET A 1 103 ? 10.020 -2.211 -4.975 1.00 90.62 103 MET A O 1
ATOM 814 N N . LYS A 1 104 ? 10.747 -3.408 -3.214 1.00 91.38 104 LYS A N 1
ATOM 815 C CA . LYS A 1 104 ? 12.097 -3.633 -3.730 1.00 91.38 104 LYS A CA 1
ATOM 816 C C . LYS A 1 104 ? 12.056 -4.378 -5.063 1.00 91.38 104 LYS A C 1
ATOM 818 O O . LYS A 1 104 ? 12.666 -3.919 -6.017 1.00 91.38 104 LYS A O 1
ATOM 823 N N . HIS A 1 105 ? 11.299 -5.469 -5.145 1.00 92.44 105 HIS A N 1
ATOM 824 C CA . HIS A 1 105 ? 11.192 -6.253 -6.375 1.00 92.44 10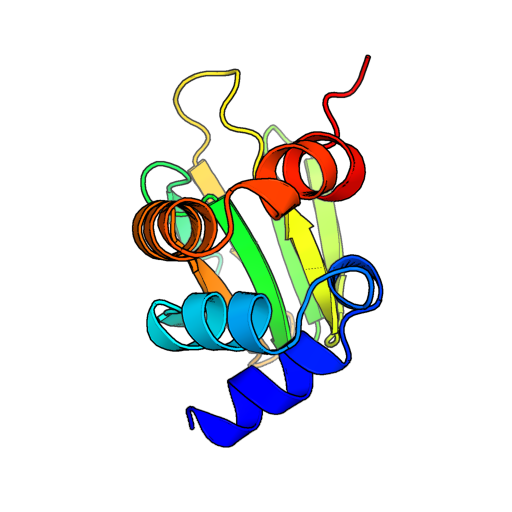5 HIS A CA 1
ATOM 825 C C . HIS A 1 105 ? 10.586 -5.450 -7.538 1.00 92.44 105 HIS A C 1
ATOM 827 O O . HIS A 1 105 ? 11.095 -5.476 -8.660 1.00 92.44 105 HIS A O 1
ATOM 833 N N . ALA A 1 106 ? 9.531 -4.680 -7.257 1.00 92.88 106 ALA A N 1
ATOM 834 C CA . ALA A 1 106 ? 8.904 -3.821 -8.253 1.00 92.88 106 ALA A CA 1
ATOM 835 C C . ALA A 1 106 ? 9.867 -2.729 -8.753 1.00 92.88 106 ALA A C 1
ATOM 837 O O . ALA A 1 106 ? 9.894 -2.443 -9.946 1.00 92.88 106 ALA A O 1
ATOM 838 N N . LEU A 1 107 ? 10.686 -2.150 -7.866 1.00 92.62 107 LEU A N 1
ATOM 839 C CA . LEU A 1 107 ? 11.705 -1.155 -8.217 1.00 92.62 107 LEU A CA 1
ATOM 840 C C . LEU A 1 107 ? 12.902 -1.748 -8.969 1.00 92.62 107 LEU A C 1
ATOM 842 O O . LEU A 1 107 ? 13.423 -1.096 -9.863 1.00 92.62 107 LEU A O 1
ATOM 846 N N . GLU A 1 108 ? 13.319 -2.976 -8.660 1.00 93.75 108 GLU A N 1
ATOM 847 C CA . GLU A 1 108 ? 14.358 -3.680 -9.429 1.00 93.75 108 GLU A CA 1
ATOM 848 C C . GLU A 1 108 ? 13.922 -3.907 -10.884 1.00 93.75 108 GLU A C 1
ATOM 850 O O . GLU A 1 108 ? 14.737 -3.800 -11.799 1.00 93.75 108 GLU A O 1
ATOM 855 N N . SER A 1 109 ? 12.630 -4.169 -11.101 1.00 94.06 109 SER A N 1
ATOM 856 C CA . SER A 1 109 ? 12.045 -4.354 -12.436 1.00 94.06 109 SER A CA 1
ATOM 857 C C . SER A 1 109 ? 11.712 -3.034 -13.146 1.00 94.06 109 SER A C 1
ATOM 859 O O . SER A 1 109 ? 11.610 -3.005 -14.372 1.00 94.06 109 SER A O 1
ATOM 861 N N . HIS A 1 110 ? 11.544 -1.950 -12.384 1.00 94.44 110 HIS A N 1
ATOM 862 C CA . HIS A 1 110 ? 11.162 -0.618 -12.863 1.00 94.44 110 HIS A CA 1
ATOM 863 C C . HIS A 1 110 ? 11.959 0.489 -12.150 1.00 94.44 110 HIS A C 1
ATOM 865 O O . HIS A 1 110 ? 11.379 1.292 -11.403 1.00 94.44 110 HIS A O 1
ATOM 871 N N . PRO A 1 111 ? 13.286 0.560 -12.347 1.00 93.00 111 PRO A N 1
ATOM 872 C CA . PRO A 1 111 ? 14.139 1.523 -11.648 1.00 93.00 111 PRO A CA 1
ATOM 873 C C . PRO A 1 111 ? 13.751 2.982 -11.937 1.00 93.00 111 PRO A C 1
ATOM 875 O O . PRO A 1 111 ? 13.935 3.860 -11.095 1.00 93.00 111 PRO A O 1
ATOM 878 N N . GLU A 1 112 ? 13.122 3.261 -13.082 1.00 92.50 112 GLU A N 1
ATOM 879 C CA . GLU A 1 112 ? 12.586 4.580 -13.430 1.00 92.50 112 GLU A CA 1
ATOM 880 C C . GLU A 1 112 ? 11.527 5.098 -12.439 1.00 92.50 112 GLU A C 1
ATOM 882 O O . GLU A 1 112 ? 11.291 6.307 -12.346 1.00 92.50 112 GLU A O 1
ATOM 887 N N . CYS A 1 113 ? 10.896 4.203 -11.673 1.00 90.75 113 CYS A N 1
ATOM 888 C CA . CYS A 1 113 ? 9.866 4.546 -10.698 1.00 90.75 113 CYS A CA 1
ATOM 889 C C . CYS A 1 113 ? 10.435 5.029 -9.354 1.00 90.75 113 CYS A C 1
ATOM 891 O O . CYS A 1 113 ? 9.703 5.655 -8.587 1.00 90.75 113 CYS A O 1
ATOM 893 N N . GLU A 1 114 ? 11.720 4.808 -9.060 1.00 87.88 114 GLU A N 1
ATOM 894 C CA . GLU A 1 114 ? 12.325 5.093 -7.749 1.00 87.88 114 GLU A CA 1
ATOM 895 C C . GLU A 1 114 ? 12.163 6.563 -7.328 1.00 87.88 114 GLU A C 1
ATOM 897 O O . GLU A 1 114 ? 11.664 6.872 -6.241 1.00 87.88 114 GLU A O 1
ATOM 902 N N . LEU A 1 115 ? 12.480 7.493 -8.234 1.00 84.06 115 LEU A N 1
ATOM 903 C CA . LEU A 1 115 ? 12.332 8.930 -7.989 1.00 84.06 115 LEU A CA 1
ATOM 904 C C . LEU A 1 115 ? 10.868 9.345 -7.781 1.00 84.06 115 LEU A C 1
ATOM 906 O O . LEU A 1 115 ? 10.589 10.272 -7.014 1.00 84.06 115 LEU A O 1
ATOM 910 N N . LEU A 1 116 ? 9.925 8.687 -8.463 1.00 83.69 116 LEU A N 1
ATOM 911 C CA . LEU A 1 116 ? 8.496 8.969 -8.325 1.00 83.69 116 LEU A CA 1
ATOM 912 C C . LEU A 1 116 ? 7.967 8.501 -6.967 1.00 83.69 116 LEU A C 1
ATOM 914 O O . LEU A 1 116 ? 7.173 9.221 -6.357 1.00 83.69 116 LEU A O 1
ATOM 918 N N . ILE A 1 117 ? 8.427 7.352 -6.471 1.00 82.06 117 ILE A N 1
ATOM 919 C CA . ILE A 1 117 ? 8.052 6.836 -5.148 1.00 82.06 117 ILE A CA 1
ATOM 920 C C . ILE A 1 117 ? 8.565 7.761 -4.051 1.00 82.06 117 ILE A C 1
ATOM 922 O O . ILE A 1 117 ? 7.781 8.203 -3.21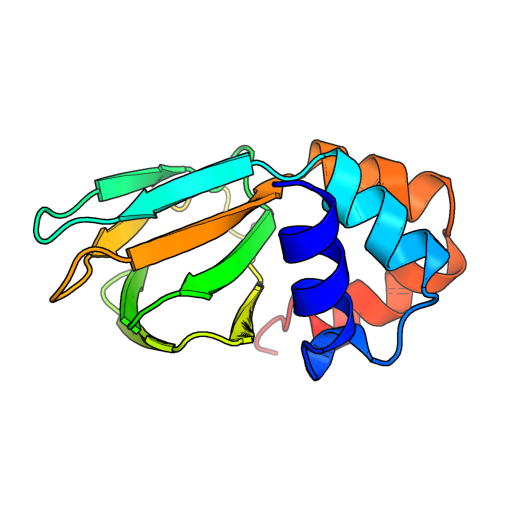3 1.00 82.06 117 ILE A O 1
ATOM 926 N N . SER A 1 118 ? 9.842 8.132 -4.087 1.00 77.75 118 SER A N 1
ATOM 927 C CA . SER A 1 118 ? 10.427 9.018 -3.074 1.00 77.75 118 SER A CA 1
ATOM 928 C C . SER A 1 118 ? 9.732 10.383 -3.014 1.00 77.75 118 SER A C 1
ATOM 930 O O . SER A 1 118 ? 9.564 10.943 -1.940 1.00 77.75 118 SER A O 1
ATOM 932 N N . LYS A 1 119 ? 9.256 10.913 -4.150 1.00 73.50 119 LYS A N 1
ATOM 933 C CA . LYS A 1 119 ? 8.554 12.209 -4.191 1.00 73.50 119 LYS A CA 1
ATOM 934 C C . LYS A 1 119 ? 7.083 12.149 -3.773 1.00 73.50 119 LYS A C 1
ATOM 936 O O . LYS A 1 119 ? 6.572 13.122 -3.221 1.00 73.50 119 LYS A O 1
ATOM 941 N N . ASN A 1 120 ? 6.373 11.069 -4.103 1.00 68.44 120 ASN A N 1
ATOM 942 C CA . ASN A 1 120 ? 4.911 11.018 -3.958 1.00 68.44 120 ASN A CA 1
ATOM 943 C C . ASN A 1 120 ? 4.446 10.123 -2.806 1.00 68.44 120 ASN A C 1
ATOM 945 O O . ASN A 1 120 ? 3.394 10.388 -2.230 1.00 68.44 120 ASN A O 1
ATOM 949 N N . PHE A 1 121 ? 5.208 9.079 -2.486 1.00 70.06 121 PHE A N 1
ATOM 950 C CA . PHE A 1 121 ? 4.789 8.004 -1.595 1.00 70.06 121 PHE A CA 1
ATOM 951 C C . PHE A 1 121 ? 5.402 8.144 -0.198 1.00 70.06 121 PHE A C 1
ATOM 953 O O . PHE A 1 121 ? 4.682 8.135 0.796 1.00 70.06 121 PHE A O 1
ATOM 960 N N . PHE A 1 122 ? 6.714 8.372 -0.114 1.00 65.44 122 PHE A N 1
ATOM 961 C CA . PHE A 1 122 ? 7.405 8.691 1.137 1.00 65.44 122 PHE A CA 1
ATOM 962 C C . PHE A 1 122 ? 7.623 10.196 1.212 1.00 65.44 122 PHE A C 1
ATOM 964 O O . PHE A 1 122 ? 8.743 10.669 1.057 1.00 65.44 122 PHE A O 1
ATOM 971 N N . LYS A 1 123 ? 6.554 10.979 1.385 1.00 49.56 123 LYS A N 1
ATOM 972 C CA . LYS A 1 123 ? 6.739 12.405 1.668 1.00 49.56 123 LYS A CA 1
ATOM 973 C C . LYS A 1 123 ? 7.507 12.537 2.985 1.00 49.56 123 LYS A C 1
ATOM 975 O O . LYS A 1 123 ? 6.910 12.494 4.056 1.00 49.56 123 LYS A O 1
ATOM 980 N N . THR A 1 124 ? 8.822 12.708 2.887 1.00 34.41 124 THR A N 1
ATOM 981 C CA . THR A 1 124 ? 9.627 13.374 3.901 1.00 34.41 124 THR A CA 1
ATOM 982 C C . THR A 1 124 ? 8.968 14.724 4.130 1.00 34.41 124 THR A C 1
ATOM 984 O O . THR A 1 124 ? 8.899 15.539 3.208 1.00 34.41 124 THR A O 1
ATOM 987 N N . ASN A 1 125 ? 8.434 14.947 5.329 1.00 29.83 125 ASN A N 1
ATOM 988 C CA . ASN A 1 125 ? 8.218 16.306 5.804 1.00 29.83 125 ASN A CA 1
ATOM 989 C C . ASN A 1 125 ? 9.600 16.971 5.857 1.00 29.83 125 ASN A C 1
ATOM 991 O O . ASN A 1 125 ? 10.344 16.770 6.814 1.00 29.83 125 ASN A O 1
ATOM 995 N N . SER A 1 126 ? 9.961 17.675 4.787 1.00 28.86 126 SER A N 1
ATOM 996 C CA . SER A 1 126 ? 10.901 18.792 4.841 1.00 28.86 126 SER A CA 1
ATOM 997 C C . SER A 1 126 ? 10.131 20.036 5.245 1.00 28.86 126 SER A C 1
ATOM 999 O O . SER A 1 126 ? 9.130 20.309 4.538 1.00 28.86 126 SER A O 1
#

pLDDT: mean 85.47, std 13.14, range [28.86, 95.94]

Nearest PDB structures (foldseek):
  5dzc-assembly1_A-2  TM=6.970E-01  e=8.081E-07  Plasmodium vivax Sal-1
  5dyl-assembly1_A  TM=7.009E-01  e=2.420E-06  Plasmodium vivax
  5ezr-assembly1_A  TM=6.947E-01  e=2.277E-06  Plasmodium vivax Sal-1
  4axo-assembly1_A  TM=8.375E-01  e=2.337E-04  Clostridioides difficile 630
  3l2h-assembly1_D  TM=7.185E-01  e=1.746E-03  Acidithiobacillus ferrooxidans ATCC 23270

Mean predicted aligned error: 5.44 Å

Organism: Lingula anatina (NCBI:txid7574)

Radius of gyration: 13.82 Å; Cα contacts (8 Å, |Δi|>4): 245; chains: 1; bounding box: 31×31×34 Å

Sequence (126 aa):
MFATIYQRLCQAEELLKFPRSFIYELALGCEVVAVHRKLQKESTNETCGLFILKGEISVIQQEQSKTYRAGSLIGMDNTNGNKEFQMVAKEMSAVVKLTKQSMKHALESHPECELLISKNFFKTNS

InterPro domains:
  IPR014710 RmlC-like jelly roll fold [G3DSA:2.60.120.10] (3-124)
  IPR018490 Cyclic nucleotide-binding domain superfamily [SSF51206] (17-115)

Solvent-accessible surface area (backbone atoms only — not comparable to full-atom values): 6907 Å² total; per-residue (Å²): 112,65,70,60,52,36,56,51,50,68,66,18,75,90,46,61,86,52,57,71,66,45,52,44,42,35,47,73,46,44,45,80,45,81,37,37,74,56,79,41,82,47,62,46,88,55,33,39,26,40,33,29,68,37,52,44,37,38,42,36,45,95,92,45,74,48,78,46,40,52,56,39,74,43,52,48,77,66,93,75,84,75,56,63,34,34,41,33,10,92,47,85,19,33,34,34,37,36,24,46,67,16,50,50,55,23,34,74,78,34,61,84,48,51,67,56,41,54,66,69,44,43,66,71,89,122

Foldseek 3Di:
DLVLQLVLCCVQPLCVPDDSLLSSLQSVPKDKDKAEQDKDKDKCPFFQKKAWQAAKKWKAWPNDIDIDHHSDIAGDACPPPIIIIIIHGPHTTMMITRTPVSNVVSCVVPVVCVVSCVVRRNPDPD